Protein AF-A0A8T5M6X6-F1 (afdb_monomer_lite)

pLDDT: mean 86.54, std 6.58, range [62.78, 93.81]

Foldseek 3Di:
DKKKFFAQADPVLVVVLVVLLVVQPFPDWDQDPQFIKTKGQNDPPSQKIKMWTAGPPDDVRGRIMIDIPPPPDDCVDPRVVVSVLSVCVSRVGPWMAIPVRHTDDPVVSD

Sequence (110 aa):
MSYYCLNNFKEENLSKIEELASGLKVETAREDERGNSWTCHPYPDEEKTIFISYNRFEIHGYPVLVQTFPAEIDHTDPIFRPILKRLIKICEPTNICDGACKEYNLNLFK

Secondary structure (DSSP, 8-state):
-EEEEE----GGGHHHHHHHHHHT-EEEEEEETTEEEEEE--SSSTT-EEEEEEEEEEETTEEEEEEEESTT--TTSTTHHHHHHHHHHHH--S-EEETT--EE-GGGG-

Structure (mmCIF, N/CA/C/O backbone):
data_AF-A0A8T5M6X6-F1
#
_entry.id   AF-A0A8T5M6X6-F1
#
loop_
_atom_site.group_PDB
_atom_site.id
_atom_site.type_symbol
_atom_site.label_atom_id
_atom_site.label_alt_id
_atom_site.label_comp_id
_atom_site.label_asym_id
_atom_site.label_entity_id
_atom_site.label_seq_id
_atom_site.pdbx_PDB_ins_code
_atom_site.Cartn_x
_atom_site.Cartn_y
_atom_site.Cartn_z
_atom_site.occupancy
_atom_site.B_iso_or_equiv
_atom_site.auth_seq_id
_atom_site.auth_comp_id
_atom_site.auth_asym_id
_atom_site.auth_atom_id
_atom_site.pdbx_PDB_model_num
ATOM 1 N N . MET A 1 1 ? 7.718 7.948 -10.748 1.00 62.78 1 MET A N 1
ATOM 2 C CA . MET A 1 1 ? 7.312 7.037 -9.667 1.00 62.78 1 MET A CA 1
ATOM 3 C C . MET A 1 1 ? 5.821 7.237 -9.492 1.00 62.78 1 MET A C 1
ATOM 5 O O . MET A 1 1 ? 5.431 8.395 -9.378 1.00 62.78 1 MET A O 1
ATOM 9 N N . SER A 1 2 ? 5.001 6.186 -9.567 1.00 80.69 2 SER A N 1
ATOM 10 C CA . SER A 1 2 ? 3.597 6.322 -9.166 1.00 80.69 2 SER A CA 1
ATOM 11 C C . SER A 1 2 ? 3.530 6.161 -7.655 1.00 80.69 2 SER A C 1
ATOM 13 O O . SER A 1 2 ? 4.289 5.398 -7.062 1.00 80.69 2 SER A O 1
ATOM 15 N N . TYR A 1 3 ? 2.690 6.958 -7.019 1.00 86.81 3 TYR A N 1
ATOM 16 C CA . TYR A 1 3 ? 2.629 7.095 -5.572 1.00 86.81 3 TYR A CA 1
ATOM 17 C C . TYR A 1 3 ? 1.163 7.246 -5.190 1.00 86.81 3 TYR A C 1
ATOM 19 O O . TYR A 1 3 ? 0.471 8.003 -5.863 1.00 86.81 3 TYR A O 1
ATOM 27 N N . TYR A 1 4 ? 0.711 6.569 -4.134 1.00 91.25 4 TYR A N 1
ATOM 28 C CA . TYR A 1 4 ? -0.629 6.715 -3.572 1.00 91.25 4 TYR A CA 1
ATOM 29 C C . TYR A 1 4 ? -0.543 6.974 -2.068 1.00 91.25 4 TYR A C 1
ATOM 31 O O . TYR A 1 4 ? 0.135 6.260 -1.329 1.00 91.25 4 TYR A O 1
ATOM 39 N N . CYS A 1 5 ? -1.259 8.002 -1.641 1.00 91.50 5 CYS A N 1
ATOM 40 C CA . CYS A 1 5 ? -1.392 8.479 -0.274 1.00 91.50 5 CYS A CA 1
ATOM 41 C C . CYS A 1 5 ? -2.689 7.938 0.332 1.00 91.50 5 CYS A C 1
ATOM 43 O O . CYS A 1 5 ? -3.750 8.133 -0.258 1.00 91.50 5 CYS A O 1
ATOM 45 N N . LEU A 1 6 ? -2.636 7.310 1.506 1.00 91.75 6 LEU A N 1
ATOM 46 C CA . LEU A 1 6 ? -3.811 6.841 2.240 1.00 91.75 6 LEU A CA 1
ATOM 47 C C . LEU A 1 6 ? -3.878 7.530 3.604 1.00 91.75 6 LEU A C 1
ATOM 49 O O . LEU A 1 6 ? -2.934 7.473 4.398 1.00 91.75 6 LEU A O 1
ATOM 53 N N . ASN A 1 7 ? -5.002 8.200 3.862 1.00 87.38 7 ASN A N 1
ATOM 54 C CA . ASN A 1 7 ? -5.264 8.842 5.144 1.00 87.38 7 ASN A CA 1
ATOM 55 C C . ASN A 1 7 ? -5.969 7.887 6.124 1.00 87.38 7 ASN A C 1
ATOM 57 O O . ASN A 1 7 ? -6.292 6.753 5.773 1.00 87.38 7 ASN A O 1
ATOM 61 N N . ASN A 1 8 ? -6.204 8.354 7.355 1.00 86.56 8 ASN A N 1
ATOM 62 C CA . ASN A 1 8 ? -7.018 7.668 8.372 1.00 86.56 8 ASN A CA 1
ATOM 63 C C . ASN A 1 8 ? -6.454 6.332 8.907 1.00 86.56 8 ASN A C 1
ATOM 65 O O . ASN A 1 8 ? -7.164 5.558 9.549 1.00 86.56 8 ASN A O 1
ATOM 69 N N . PHE A 1 9 ? -5.168 6.056 8.687 1.00 88.94 9 PHE A N 1
ATOM 70 C CA . PHE A 1 9 ? -4.539 4.861 9.238 1.00 88.94 9 PHE A CA 1
ATOM 71 C C . PHE A 1 9 ? -4.400 4.943 10.765 1.00 88.94 9 PHE A C 1
ATOM 73 O O . PHE A 1 9 ? -3.969 5.956 11.313 1.00 88.94 9 PHE A O 1
ATOM 80 N N . LYS A 1 10 ? -4.707 3.834 11.441 1.00 88.62 10 LYS A N 1
ATOM 81 C CA . LYS A 1 10 ? -4.543 3.662 12.888 1.00 88.62 10 LYS A CA 1
ATOM 82 C C . LYS A 1 10 ? -3.378 2.722 13.164 1.00 88.62 10 LYS A C 1
ATOM 84 O O . LYS A 1 10 ? -3.315 1.652 12.566 1.00 88.62 10 LYS A O 1
ATOM 89 N N . GLU A 1 11 ? -2.512 3.076 14.109 1.00 86.88 11 GLU A N 1
ATOM 90 C CA . GLU A 1 11 ? -1.305 2.297 14.435 1.00 86.88 11 GLU A CA 1
ATOM 91 C C . GLU A 1 11 ? -1.616 0.847 14.861 1.00 86.88 11 GLU A C 1
ATOM 93 O O . GLU A 1 11 ? -0.854 -0.064 14.559 1.00 86.88 11 GLU A O 1
ATOM 98 N N . GLU A 1 12 ? -2.794 0.582 15.437 1.00 90.31 12 GLU A N 1
ATOM 99 C CA . GLU A 1 12 ? -3.273 -0.780 15.746 1.00 90.31 12 GLU A CA 1
ATOM 100 C C . GLU A 1 12 ? -3.382 -1.710 14.518 1.00 90.31 12 GLU A C 1
ATOM 102 O O . GLU A 1 12 ? -3.411 -2.932 14.659 1.00 90.31 12 GLU A O 1
ATOM 107 N N . ASN A 1 13 ? -3.428 -1.150 13.305 1.00 91.81 13 ASN A N 1
ATOM 108 C CA . ASN A 1 13 ? -3.489 -1.892 12.048 1.00 91.81 13 ASN A CA 1
ATOM 109 C C . ASN A 1 13 ? -2.105 -2.164 11.427 1.00 91.81 13 ASN A C 1
ATOM 111 O O . ASN A 1 13 ? -2.038 -2.747 10.343 1.00 91.81 13 ASN A O 1
ATOM 115 N N . LEU A 1 14 ? -1.009 -1.771 12.082 1.00 90.56 14 LEU A N 1
ATOM 116 C CA . LEU A 1 14 ? 0.359 -1.908 11.566 1.00 90.56 14 LEU A CA 1
ATOM 117 C C . LEU A 1 14 ? 0.747 -3.354 11.257 1.00 90.56 14 LEU A C 1
ATOM 119 O O . LEU A 1 14 ? 1.253 -3.632 10.170 1.00 90.56 14 LEU A O 1
ATOM 123 N N . SER A 1 15 ? 0.389 -4.285 12.138 1.00 91.25 15 SER A N 1
ATOM 124 C CA . SER A 1 15 ? 0.625 -5.720 11.937 1.00 91.25 15 SER A CA 1
ATOM 125 C C . SER A 1 15 ? -0.028 -6.266 10.660 1.00 91.25 15 SER A C 1
ATOM 127 O O . SER A 1 15 ? 0.497 -7.185 10.038 1.00 91.25 15 SER A O 1
ATOM 129 N N . LYS A 1 16 ? -1.141 -5.671 10.204 1.00 93.75 16 LYS A N 1
ATOM 130 C CA . LYS A 1 16 ? -1.806 -6.056 8.945 1.00 93.75 16 LYS A CA 1
ATOM 131 C C . LYS A 1 16 ? -1.029 -5.584 7.715 1.00 93.75 16 LYS A C 1
ATOM 133 O O . LYS A 1 16 ? -1.072 -6.245 6.678 1.00 93.75 16 LYS A O 1
ATOM 138 N N . ILE A 1 17 ? -0.337 -4.443 7.803 1.00 90.25 17 ILE A N 1
ATOM 139 C CA . ILE A 1 17 ? 0.565 -3.979 6.737 1.00 90.25 17 ILE A CA 1
ATOM 140 C C . ILE A 1 17 ? 1.795 -4.884 6.674 1.00 90.25 17 ILE A C 1
ATOM 142 O O . ILE A 1 17 ? 2.190 -5.287 5.583 1.00 90.25 17 ILE A O 1
ATOM 146 N N . GLU A 1 18 ? 2.354 -5.259 7.823 1.00 88.50 18 GLU A N 1
ATOM 147 C CA . GLU A 1 18 ? 3.479 -6.196 7.905 1.00 88.50 18 GLU A CA 1
ATOM 148 C C . GLU A 1 18 ? 3.126 -7.573 7.339 1.00 88.50 18 GLU A C 1
ATOM 150 O O . GLU A 1 18 ? 3.911 -8.151 6.587 1.00 88.50 18 GLU A O 1
ATOM 155 N N . GLU A 1 19 ? 1.930 -8.086 7.638 1.00 91.12 19 GLU A N 1
ATOM 156 C CA . GLU A 1 19 ? 1.422 -9.335 7.066 1.00 91.12 19 GLU A CA 1
ATOM 157 C C . GLU A 1 19 ? 1.277 -9.228 5.540 1.00 91.12 19 GLU A C 1
ATOM 159 O O . GLU A 1 19 ? 1.729 -10.108 4.801 1.00 91.12 19 GLU A O 1
ATOM 164 N N . LEU A 1 20 ? 0.695 -8.123 5.053 1.00 91.31 20 LEU A N 1
ATOM 165 C CA . LEU A 1 20 ? 0.573 -7.853 3.622 1.00 91.31 20 LEU A CA 1
ATOM 166 C C . LEU A 1 20 ? 1.944 -7.826 2.944 1.00 91.31 20 LEU A C 1
ATOM 168 O O . LEU A 1 20 ? 2.127 -8.507 1.937 1.00 91.31 20 LEU A O 1
ATOM 172 N N . ALA A 1 21 ? 2.887 -7.061 3.490 1.00 86.94 21 ALA A N 1
ATOM 173 C CA . ALA A 1 21 ? 4.232 -6.928 2.956 1.00 86.94 21 ALA A CA 1
ATOM 174 C C . ALA A 1 21 ? 4.950 -8.287 2.961 1.00 86.94 21 ALA A C 1
ATOM 176 O O . ALA A 1 21 ? 5.527 -8.688 1.952 1.00 86.94 21 ALA A O 1
ATOM 177 N N . SER A 1 22 ? 4.848 -9.050 4.053 1.00 84.25 22 SER A N 1
ATOM 178 C CA . SER A 1 22 ? 5.439 -10.392 4.175 1.00 84.25 22 SER A CA 1
ATOM 179 C C . SER A 1 22 ? 4.932 -11.345 3.089 1.00 84.25 22 SER A C 1
ATOM 181 O O . SER A 1 22 ? 5.718 -12.081 2.490 1.00 84.25 22 SER A O 1
ATOM 183 N N . GLY A 1 23 ? 3.639 -11.275 2.755 1.00 83.94 23 GLY A N 1
ATOM 184 C CA . GLY A 1 23 ? 3.051 -12.016 1.635 1.00 83.94 23 GLY A CA 1
ATOM 185 C C . GLY A 1 23 ? 3.582 -11.612 0.252 1.00 83.94 23 GLY A C 1
ATOM 186 O O . GLY A 1 23 ? 3.459 -12.387 -0.695 1.00 83.94 23 GLY A O 1
ATOM 187 N N . LEU A 1 24 ? 4.190 -10.430 0.130 1.00 83.81 24 LEU A N 1
ATOM 188 C CA . LEU A 1 24 ? 4.819 -9.911 -1.088 1.00 83.81 24 LEU A CA 1
ATOM 189 C C . LEU A 1 24 ? 6.327 -10.188 -1.157 1.00 83.81 24 LEU A C 1
ATOM 191 O O . LEU A 1 24 ? 6.977 -9.681 -2.068 1.00 83.81 24 LEU A O 1
ATOM 195 N N . LYS A 1 25 ? 6.866 -11.000 -0.233 1.00 80.00 25 LYS A N 1
ATOM 196 C CA . LYS A 1 25 ? 8.303 -11.278 -0.086 1.00 80.00 25 LYS A CA 1
ATOM 197 C C . LYS A 1 25 ? 9.107 -9.993 0.137 1.00 80.00 25 LYS A C 1
ATOM 199 O O . LYS A 1 25 ? 9.874 -9.571 -0.723 1.00 80.00 25 LYS A O 1
ATOM 204 N N . VAL A 1 26 ? 8.918 -9.365 1.297 1.00 81.25 26 VAL A N 1
ATOM 205 C CA . VAL A 1 26 ? 9.732 -8.206 1.700 1.00 81.25 26 VAL A CA 1
ATOM 206 C C . VAL A 1 26 ? 11.216 -8.550 1.630 1.00 81.25 26 VAL A C 1
ATOM 208 O O . VAL A 1 26 ? 11.656 -9.511 2.258 1.00 81.25 26 VAL A O 1
ATOM 211 N N . GLU A 1 27 ? 11.989 -7.723 0.934 1.00 77.62 27 GLU A N 1
ATOM 212 C CA . GLU A 1 27 ? 13.452 -7.833 0.911 1.00 77.62 27 GLU A CA 1
ATOM 213 C C . GLU A 1 27 ? 14.110 -6.928 1.948 1.00 77.62 27 GLU A C 1
ATOM 215 O O . GLU A 1 27 ? 15.159 -7.245 2.502 1.00 77.62 27 GLU A O 1
ATOM 220 N N . THR A 1 28 ? 13.503 -5.774 2.223 1.00 77.00 28 THR A N 1
ATOM 221 C CA . THR A 1 28 ? 14.010 -4.815 3.203 1.00 77.00 28 THR A CA 1
ATOM 222 C C . THR A 1 28 ? 12.854 -4.229 3.998 1.00 77.00 28 THR A C 1
ATOM 224 O O . THR A 1 28 ? 11.981 -3.572 3.434 1.00 77.00 28 THR A O 1
ATOM 227 N N . ALA A 1 29 ? 12.878 -4.446 5.312 1.00 81.62 29 ALA A N 1
ATOM 228 C CA . ALA A 1 29 ? 12.075 -3.710 6.277 1.00 81.62 29 ALA A CA 1
ATOM 229 C C . ALA A 1 29 ? 12.994 -2.744 7.035 1.00 81.62 29 ALA A C 1
ATOM 231 O O . ALA A 1 29 ? 14.076 -3.135 7.479 1.00 81.62 29 ALA A O 1
ATOM 232 N N . ARG A 1 30 ? 12.588 -1.482 7.161 1.00 86.12 30 ARG A N 1
ATOM 233 C CA . ARG A 1 30 ? 13.266 -0.484 7.996 1.00 86.12 30 ARG A CA 1
ATOM 234 C C . ARG A 1 30 ? 12.263 0.108 8.965 1.00 86.12 30 ARG A C 1
ATOM 236 O O . ARG A 1 30 ? 11.206 0.557 8.536 1.00 86.12 30 ARG A O 1
ATOM 243 N N . GLU A 1 31 ? 12.636 0.118 10.234 1.00 86.94 31 GLU A N 1
ATOM 244 C CA . GLU A 1 31 ? 11.932 0.813 11.303 1.00 86.94 31 GLU A CA 1
ATOM 245 C C . GLU A 1 31 ? 12.843 1.918 11.832 1.00 86.94 31 GLU A C 1
ATOM 247 O O . GLU A 1 31 ? 14.033 1.697 12.080 1.00 86.94 31 GLU A O 1
ATOM 252 N N . ASP A 1 32 ? 12.285 3.111 11.987 1.00 84.88 32 ASP A N 1
ATOM 253 C CA . ASP A 1 32 ? 12.929 4.225 12.661 1.00 84.88 32 ASP A CA 1
ATOM 254 C C . ASP A 1 32 ? 11.923 5.000 13.529 1.00 84.88 32 ASP A C 1
ATOM 256 O O . ASP A 1 32 ? 10.754 4.635 13.682 1.00 84.88 32 ASP A O 1
ATOM 260 N N . GLU A 1 33 ? 12.384 6.083 14.154 1.00 82.12 33 GLU A N 1
ATOM 261 C CA . GLU A 1 33 ? 11.541 6.923 15.009 1.00 82.12 33 GLU A CA 1
ATOM 262 C C . GLU A 1 33 ? 10.327 7.516 14.267 1.00 82.12 33 GLU A C 1
ATOM 264 O O . GLU A 1 33 ? 9.305 7.809 14.891 1.00 82.12 33 GLU A O 1
ATOM 269 N N . ARG A 1 34 ? 10.416 7.666 12.939 1.00 83.69 34 ARG A N 1
ATOM 270 C CA . ARG A 1 34 ? 9.396 8.275 12.081 1.00 83.69 34 ARG A CA 1
ATOM 271 C C . ARG A 1 34 ? 8.407 7.263 11.531 1.00 83.69 34 ARG A C 1
ATOM 273 O O . ARG A 1 34 ? 7.308 7.681 11.173 1.00 83.69 34 ARG A O 1
ATOM 280 N N . GLY A 1 35 ? 8.736 5.975 11.510 1.00 88.50 35 GLY A N 1
ATOM 281 C CA . GLY A 1 35 ? 7.805 4.910 11.158 1.00 88.50 35 GLY A CA 1
ATOM 282 C C . GLY A 1 35 ? 8.478 3.709 10.505 1.00 88.50 35 GLY A C 1
ATOM 283 O O . GLY A 1 35 ? 9.633 3.403 10.782 1.00 88.50 35 GLY A O 1
ATOM 284 N N . ASN A 1 36 ? 7.729 3.026 9.640 1.00 90.69 36 ASN A N 1
ATOM 285 C CA . ASN A 1 36 ? 8.120 1.755 9.042 1.00 90.69 36 ASN A CA 1
ATOM 286 C C . ASN A 1 36 ? 8.051 1.813 7.522 1.00 90.69 36 ASN A C 1
ATOM 288 O O . ASN A 1 36 ? 7.150 2.423 6.952 1.00 90.69 36 ASN A O 1
ATOM 292 N N . SER A 1 37 ? 8.988 1.158 6.847 1.00 91.62 37 SER A N 1
ATOM 293 C CA . SER A 1 37 ? 8.982 1.014 5.393 1.00 91.62 37 SER A CA 1
ATOM 294 C C . SER A 1 37 ? 9.345 -0.403 4.977 1.00 91.62 37 SER A C 1
ATOM 296 O O . SER A 1 37 ? 10.280 -0.992 5.517 1.00 91.62 37 SER A O 1
ATOM 298 N N . TRP A 1 38 ? 8.629 -0.919 3.982 1.00 93.12 38 TRP A N 1
ATOM 299 C CA . TRP A 1 38 ? 8.813 -2.247 3.410 1.00 93.12 38 TRP A CA 1
ATOM 300 C C . TRP A 1 38 ? 8.997 -2.147 1.899 1.00 93.12 38 TRP A C 1
ATOM 302 O O . TRP A 1 38 ? 8.176 -1.543 1.208 1.00 93.12 38 TRP A O 1
ATOM 312 N N . THR A 1 39 ? 10.046 -2.786 1.391 1.00 91.56 39 THR A N 1
ATOM 313 C CA .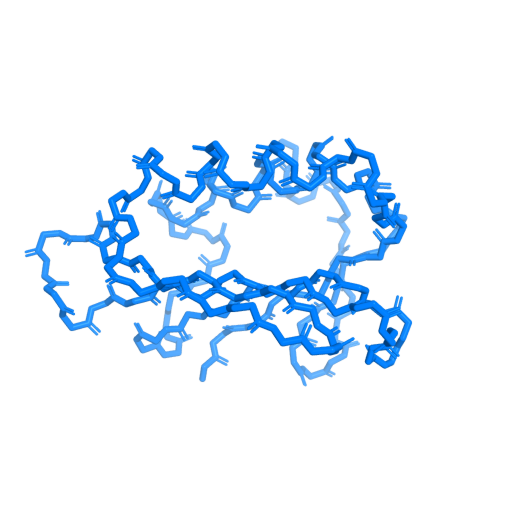 THR A 1 39 ? 10.335 -2.909 -0.042 1.00 91.56 39 THR A CA 1
ATOM 314 C C . THR A 1 39 ? 10.030 -4.326 -0.512 1.00 91.56 39 THR A C 1
ATOM 316 O O . THR A 1 39 ? 10.512 -5.288 0.090 1.00 91.56 39 THR A O 1
ATOM 319 N N . CYS A 1 40 ? 9.243 -4.455 -1.580 1.00 88.81 40 CYS A N 1
ATOM 320 C CA . CYS A 1 40 ? 8.814 -5.736 -2.142 1.00 88.81 40 CYS A CA 1
ATOM 321 C C . CYS A 1 40 ? 9.024 -5.772 -3.663 1.00 88.81 40 CYS A C 1
ATOM 323 O O . CYS A 1 40 ? 8.746 -4.783 -4.346 1.00 88.81 40 CYS A O 1
ATOM 325 N N . HIS A 1 41 ? 9.398 -6.936 -4.196 1.00 88.12 41 HIS A N 1
ATOM 326 C CA . HIS A 1 41 ? 9.553 -7.197 -5.634 1.00 88.12 41 HIS A CA 1
ATOM 327 C C . HIS A 1 41 ? 8.545 -8.277 -6.063 1.00 88.12 41 HIS A C 1
ATOM 329 O O . HIS A 1 41 ? 8.898 -9.440 -6.246 1.00 88.12 41 HIS A O 1
ATOM 335 N N . PRO A 1 42 ? 7.242 -7.950 -6.162 1.00 85.38 42 PRO A N 1
ATOM 336 C CA . PRO A 1 42 ? 6.212 -8.959 -6.423 1.00 85.38 42 PRO A CA 1
ATOM 337 C C . PRO A 1 42 ? 6.151 -9.400 -7.893 1.00 85.38 42 PRO A C 1
ATOM 339 O O . PRO A 1 42 ? 5.341 -10.260 -8.243 1.00 85.38 42 PRO A O 1
ATOM 342 N N . TYR A 1 43 ? 6.958 -8.793 -8.760 1.00 86.06 43 TYR A N 1
ATOM 343 C CA . TYR A 1 43 ? 7.033 -9.117 -10.176 1.00 86.06 43 TYR A CA 1
ATOM 344 C C . TYR A 1 43 ? 8.134 -10.159 -10.409 1.00 86.06 43 TYR A C 1
ATOM 346 O O . TYR A 1 43 ? 9.138 -10.150 -9.705 1.00 86.06 43 TYR A O 1
ATOM 354 N N . PRO A 1 44 ? 7.989 -11.040 -11.415 1.00 81.12 44 PRO A N 1
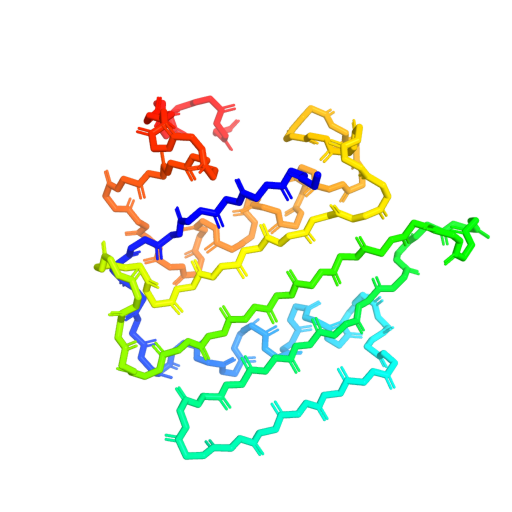ATOM 355 C CA . PRO A 1 44 ? 9.070 -11.941 -11.825 1.00 81.12 44 PRO A CA 1
ATOM 356 C C . PRO A 1 44 ? 10.315 -11.208 -12.345 1.00 81.12 44 PRO A C 1
ATOM 358 O O . PRO A 1 44 ? 11.396 -11.781 -12.370 1.00 81.12 44 PRO A O 1
ATOM 361 N N . ASP A 1 45 ? 10.125 -9.970 -12.803 1.00 72.81 45 ASP A N 1
ATOM 362 C CA . ASP A 1 45 ? 11.166 -9.049 -13.237 1.00 72.81 45 ASP A CA 1
ATOM 363 C C . ASP A 1 45 ? 11.545 -8.150 -12.051 1.00 72.81 45 ASP A C 1
ATOM 365 O O . ASP A 1 45 ? 10.755 -7.296 -11.633 1.00 72.81 45 ASP A O 1
ATOM 369 N N . GLU A 1 46 ? 12.719 -8.398 -11.465 1.00 68.81 46 GLU A N 1
ATOM 370 C CA . GLU A 1 46 ? 13.186 -7.770 -10.219 1.00 68.81 46 GLU A CA 1
ATOM 371 C C . GLU A 1 46 ? 13.383 -6.248 -10.342 1.00 68.81 46 GLU A C 1
ATOM 373 O O . GLU A 1 46 ? 13.482 -5.560 -9.324 1.00 68.81 46 GLU A O 1
ATOM 378 N N . GLU A 1 47 ? 13.351 -5.694 -11.561 1.00 81.69 47 GLU A N 1
ATOM 379 C CA . GLU A 1 47 ? 13.392 -4.247 -11.803 1.00 81.69 47 GLU A CA 1
ATOM 380 C C . GLU A 1 47 ? 12.139 -3.510 -11.297 1.00 81.69 47 GLU A C 1
ATOM 382 O O . GLU A 1 47 ? 12.161 -2.286 -11.127 1.00 81.69 47 GLU A O 1
ATOM 387 N N . LYS A 1 48 ? 11.040 -4.237 -11.044 1.00 87.62 48 LYS A N 1
ATOM 388 C CA . LYS A 1 48 ? 9.772 -3.667 -10.581 1.00 87.62 48 LYS A CA 1
ATOM 389 C C . LYS A 1 48 ? 9.596 -3.819 -9.074 1.00 87.62 48 LYS A C 1
ATOM 391 O O . LYS A 1 48 ? 9.446 -4.919 -8.542 1.00 87.62 48 LYS A O 1
ATOM 396 N N . THR A 1 49 ? 9.504 -2.685 -8.393 1.00 88.94 49 THR A N 1
ATOM 397 C CA . THR A 1 49 ? 9.482 -2.594 -6.934 1.00 88.94 49 THR A CA 1
ATOM 398 C C . THR A 1 49 ? 8.248 -1.852 -6.436 1.00 88.94 49 THR A C 1
ATOM 400 O O . THR A 1 49 ? 7.812 -0.859 -7.024 1.00 88.94 49 THR A O 1
ATOM 403 N N . ILE A 1 50 ? 7.710 -2.315 -5.309 1.00 91.44 50 ILE A N 1
ATOM 404 C CA . ILE A 1 50 ? 6.703 -1.612 -4.517 1.00 91.44 50 ILE A CA 1
ATOM 405 C C . ILE A 1 50 ? 7.302 -1.265 -3.159 1.00 91.44 50 ILE A C 1
ATOM 407 O O . ILE A 1 50 ? 7.812 -2.139 -2.459 1.00 91.44 50 ILE A O 1
ATOM 411 N N . PHE A 1 51 ? 7.167 -0.006 -2.763 1.00 92.50 51 PHE A N 1
ATOM 412 C CA . PHE A 1 51 ? 7.476 0.456 -1.417 1.00 92.50 51 PHE A CA 1
ATOM 413 C C . PHE A 1 51 ? 6.173 0.752 -0.691 1.00 92.50 51 PHE A C 1
ATOM 415 O O . PHE A 1 51 ? 5.315 1.452 -1.224 1.00 92.50 51 PHE A O 1
ATOM 422 N N . ILE A 1 52 ? 6.020 0.228 0.518 1.00 93.44 52 ILE A N 1
ATOM 423 C CA . ILE A 1 52 ? 4.925 0.564 1.426 1.00 93.44 52 ILE A CA 1
ATOM 424 C C . ILE A 1 52 ? 5.566 1.259 2.620 1.00 93.44 52 ILE A C 1
ATOM 426 O O . ILE A 1 52 ? 6.487 0.711 3.215 1.00 93.44 52 ILE A O 1
ATOM 430 N N . SER A 1 53 ? 5.097 2.446 2.978 1.00 91.56 53 SER A N 1
ATOM 431 C CA . SER A 1 53 ? 5.624 3.216 4.102 1.00 91.56 53 SER A CA 1
ATOM 432 C C . SER A 1 53 ? 4.491 3.655 5.012 1.00 91.56 53 SER A C 1
ATOM 434 O O . SER A 1 53 ? 3.497 4.201 4.544 1.00 91.56 53 SER A O 1
ATOM 436 N N . TYR A 1 54 ? 4.659 3.450 6.310 1.00 91.44 54 TYR A N 1
ATOM 437 C CA . TYR A 1 54 ? 3.865 4.065 7.360 1.00 91.44 54 TYR A CA 1
ATOM 438 C C . TYR A 1 54 ? 4.718 5.119 8.071 1.00 91.44 54 TYR A C 1
ATOM 440 O O . TYR A 1 54 ? 5.797 4.805 8.561 1.00 91.44 54 TYR A O 1
ATOM 448 N N . ASN A 1 55 ? 4.233 6.354 8.148 1.00 88.62 55 ASN A N 1
ATOM 449 C CA . ASN A 1 55 ? 4.853 7.463 8.859 1.00 88.62 55 ASN A CA 1
ATOM 450 C C . ASN A 1 55 ? 3.977 7.849 10.057 1.00 88.62 55 ASN A C 1
ATOM 452 O O . ASN A 1 55 ? 2.812 8.210 9.886 1.00 88.62 55 ASN A O 1
ATOM 456 N N . ARG A 1 56 ? 4.555 7.821 11.262 1.00 83.00 56 ARG A N 1
ATOM 457 C CA . ARG A 1 56 ? 3.927 8.281 12.512 1.00 83.00 56 ARG A CA 1
ATOM 458 C C . ARG A 1 56 ? 3.691 9.791 12.504 1.00 83.00 56 ARG A C 1
ATOM 460 O O . ARG A 1 56 ? 2.680 10.269 13.008 1.00 83.00 56 ARG A O 1
ATOM 467 N N . PHE A 1 57 ? 4.620 10.541 11.914 1.00 78.31 57 PHE A N 1
ATOM 468 C CA . PHE A 1 57 ? 4.484 11.978 11.689 1.00 78.31 57 PHE A CA 1
ATOM 469 C C . PHE A 1 57 ? 3.919 12.173 10.284 1.00 78.31 57 PHE A C 1
ATOM 471 O O . PHE A 1 57 ? 4.673 12.178 9.314 1.00 78.31 57 PHE A O 1
ATOM 478 N N . GLU A 1 58 ? 2.591 12.232 10.175 1.00 70.38 58 GLU A N 1
ATOM 479 C CA . GLU A 1 58 ? 1.869 12.308 8.901 1.00 70.38 58 GLU A CA 1
ATOM 480 C C . GLU A 1 58 ? 2.531 13.291 7.922 1.00 70.38 58 GLU A C 1
ATOM 482 O O . GLU A 1 58 ? 2.609 14.497 8.172 1.00 70.38 58 GLU A O 1
ATOM 487 N N . ILE A 1 59 ? 2.980 12.793 6.770 1.00 66.25 59 ILE A N 1
ATOM 488 C CA . ILE A 1 59 ? 3.473 13.654 5.697 1.00 66.25 59 ILE A CA 1
ATOM 489 C C . ILE A 1 59 ? 2.243 14.109 4.909 1.00 66.25 59 ILE A C 1
ATOM 491 O O . ILE A 1 59 ? 1.539 13.298 4.312 1.00 66.25 59 ILE A O 1
ATOM 495 N N . HIS A 1 60 ? 1.945 15.409 4.953 1.00 66.06 60 HIS A N 1
ATOM 496 C CA . HIS A 1 60 ? 0.776 16.009 4.292 1.00 66.06 60 HIS A CA 1
ATOM 497 C C . HIS A 1 60 ? -0.595 15.432 4.717 1.00 66.06 60 HIS A C 1
ATOM 499 O O . HIS A 1 60 ? -1.548 15.521 3.949 1.00 66.06 60 HIS A O 1
ATOM 505 N N . GLY A 1 61 ? -0.718 14.863 5.924 1.00 73.81 61 GLY A N 1
ATOM 506 C CA . GLY A 1 61 ? -1.968 14.247 6.409 1.00 73.81 61 GLY A CA 1
ATOM 507 C C . GLY A 1 61 ? -2.186 12.798 5.953 1.00 73.81 61 GLY A C 1
ATOM 508 O O . GLY A 1 61 ? -3.291 12.265 6.075 1.00 73.81 61 GLY A O 1
ATOM 509 N N . TYR A 1 62 ? -1.147 12.159 5.405 1.00 82.75 62 TYR A N 1
ATOM 510 C CA . TYR A 1 62 ? -1.197 10.790 4.900 1.00 82.75 62 TYR A CA 1
ATOM 511 C C . TYR A 1 62 ? -0.161 9.919 5.620 1.00 82.75 62 TYR A C 1
ATOM 513 O O . TYR A 1 62 ? 1.021 9.929 5.266 1.00 82.75 62 TYR A O 1
ATOM 521 N N . PRO A 1 63 ? -0.574 9.169 6.653 1.00 87.44 63 PRO A N 1
ATOM 522 C CA . PRO A 1 63 ? 0.303 8.249 7.362 1.00 87.44 63 PRO A CA 1
ATOM 523 C C . PRO A 1 63 ? 0.799 7.095 6.491 1.00 87.44 63 PRO A C 1
ATOM 525 O O . PRO A 1 63 ? 1.908 6.633 6.719 1.00 87.44 63 PRO A O 1
ATOM 528 N N . VAL A 1 64 ? 0.033 6.615 5.503 1.00 91.44 64 VAL A N 1
ATOM 529 C CA . VAL A 1 64 ? 0.443 5.467 4.676 1.00 91.44 64 VAL A CA 1
ATOM 530 C C . VAL A 1 64 ? 0.674 5.883 3.233 1.00 91.44 64 VAL A C 1
ATOM 532 O O . VAL A 1 64 ? -0.179 6.505 2.603 1.00 91.44 64 VAL A O 1
ATOM 535 N N . LEU A 1 65 ? 1.831 5.502 2.704 1.00 91.81 65 LEU A N 1
ATOM 536 C CA . LEU A 1 65 ? 2.284 5.803 1.355 1.00 91.81 65 LEU A CA 1
ATOM 537 C C . LEU A 1 65 ? 2.603 4.491 0.646 1.00 91.81 65 LEU A C 1
ATOM 539 O O . LEU A 1 65 ? 3.258 3.622 1.218 1.00 91.81 65 LEU A O 1
ATOM 543 N N . VAL A 1 66 ? 2.175 4.346 -0.603 1.00 92.50 66 VAL A N 1
ATOM 544 C CA . VAL A 1 66 ? 2.594 3.229 -1.452 1.00 92.50 66 VAL A CA 1
ATOM 545 C C . VAL A 1 66 ? 3.150 3.746 -2.770 1.00 92.50 66 VAL A C 1
ATOM 547 O O . VAL A 1 66 ? 2.493 4.501 -3.481 1.00 92.50 66 VAL A O 1
ATOM 550 N N . GLN A 1 67 ? 4.383 3.359 -3.078 1.00 91.56 67 GLN A N 1
ATOM 551 C CA . GLN A 1 67 ? 5.161 3.839 -4.217 1.00 91.56 67 GLN A CA 1
ATOM 552 C C . GLN A 1 67 ? 5.545 2.693 -5.134 1.00 91.56 67 GLN A C 1
ATOM 554 O O . GLN A 1 67 ? 5.780 1.579 -4.672 1.00 91.56 67 GLN A O 1
ATOM 559 N N . THR A 1 68 ? 5.664 2.984 -6.424 1.00 91.25 68 THR A N 1
ATOM 560 C CA . THR A 1 68 ? 6.092 2.018 -7.432 1.00 91.25 68 THR A CA 1
ATOM 561 C C . THR A 1 68 ? 7.252 2.547 -8.270 1.00 91.2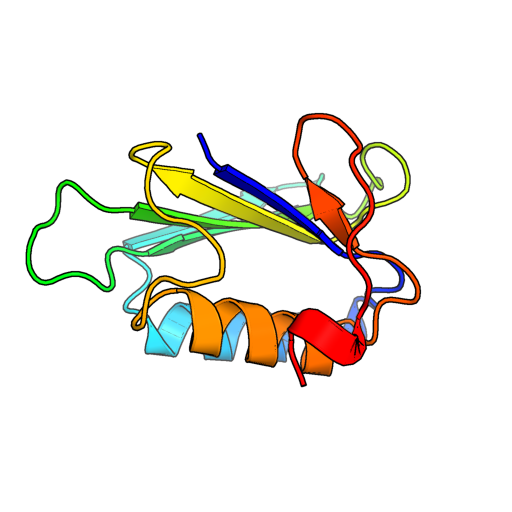5 68 THR A C 1
ATOM 563 O O . THR A 1 68 ? 7.286 3.711 -8.694 1.00 91.25 68 THR A O 1
ATOM 566 N N . PHE A 1 69 ? 8.211 1.664 -8.527 1.00 88.00 69 PHE A N 1
ATOM 567 C CA . PHE A 1 69 ? 9.310 1.882 -9.457 1.00 88.00 69 PHE A CA 1
ATOM 568 C C . PHE A 1 69 ? 9.342 0.717 -10.454 1.00 88.00 69 PHE A C 1
ATOM 570 O O . PHE A 1 69 ? 9.269 -0.422 -10.005 1.00 88.00 69 PHE A O 1
ATOM 577 N N . PRO A 1 70 ? 9.427 0.955 -11.774 1.00 86.44 70 PRO A N 1
ATOM 578 C CA . PRO A 1 70 ? 9.357 2.243 -12.462 1.00 86.44 70 PRO A CA 1
ATOM 579 C C . PRO A 1 70 ? 7.975 2.918 -12.345 1.00 86.44 70 PRO A C 1
ATOM 581 O O . PRO A 1 70 ? 6.996 2.342 -11.880 1.00 86.44 70 PRO A O 1
ATOM 584 N N . ALA A 1 71 ? 7.900 4.185 -12.767 1.00 79.25 71 ALA A N 1
ATOM 585 C CA . ALA A 1 71 ? 6.721 5.050 -12.621 1.00 79.25 71 ALA A CA 1
ATOM 586 C C . ALA A 1 71 ? 5.439 4.545 -13.300 1.00 79.25 71 ALA A C 1
ATOM 588 O O . ALA A 1 71 ? 4.354 5.016 -12.974 1.00 79.25 71 ALA A O 1
ATOM 589 N N . GLU A 1 72 ? 5.587 3.651 -14.268 1.00 82.75 72 GLU A N 1
ATOM 590 C CA . GLU A 1 72 ? 4.529 3.132 -15.136 1.00 82.75 72 GLU A CA 1
ATOM 591 C C . GLU A 1 72 ? 3.586 2.136 -14.449 1.00 82.75 72 GLU A C 1
ATOM 593 O O . GLU A 1 72 ? 2.525 1.839 -14.987 1.00 82.75 72 GLU A O 1
ATOM 598 N N . ILE A 1 73 ? 3.934 1.638 -13.259 1.00 85.88 73 ILE A N 1
ATOM 599 C CA . ILE A 1 73 ? 3.058 0.748 -12.493 1.00 85.88 73 ILE A CA 1
ATOM 600 C C . ILE A 1 73 ? 2.002 1.597 -11.779 1.00 85.88 73 ILE A C 1
ATOM 602 O O . ILE A 1 73 ? 2.291 2.224 -10.754 1.00 85.88 73 ILE A O 1
ATOM 606 N N . ASP A 1 74 ? 0.780 1.606 -12.304 1.00 88.31 74 ASP A N 1
ATOM 607 C CA . ASP A 1 74 ? -0.360 2.324 -11.731 1.00 88.31 74 ASP A CA 1
ATOM 608 C C . ASP A 1 74 ? -1.425 1.383 -11.130 1.00 88.31 74 ASP A C 1
ATOM 610 O O . ASP A 1 74 ? -1.304 0.161 -11.140 1.00 88.31 74 ASP A O 1
ATOM 614 N N . HIS A 1 75 ? -2.502 1.950 -10.582 1.00 87.62 75 HIS A N 1
ATOM 615 C CA . HIS A 1 75 ? -3.599 1.221 -9.935 1.00 87.62 75 HIS A CA 1
ATOM 616 C C . HIS A 1 75 ? -4.433 0.315 -10.861 1.00 87.62 75 HIS A C 1
ATOM 618 O O . HIS A 1 75 ? -5.368 -0.354 -10.394 1.00 87.62 75 HIS A O 1
ATOM 624 N N . THR A 1 76 ? -4.172 0.324 -12.165 1.00 89.81 76 THR A N 1
ATOM 625 C CA . THR A 1 76 ? -4.775 -0.600 -13.129 1.00 89.81 76 THR A CA 1
ATOM 626 C C . THR A 1 76 ? -3.929 -1.855 -13.329 1.00 89.81 76 THR A C 1
ATOM 628 O O . THR A 1 76 ? -4.470 -2.861 -13.789 1.00 89.81 76 THR A O 1
ATOM 631 N N . ASP A 1 77 ? -2.660 -1.843 -12.905 1.00 91.06 77 ASP A N 1
ATOM 632 C CA . ASP A 1 77 ? -1.772 -3.000 -12.986 1.00 91.06 77 ASP A CA 1
ATOM 633 C C . ASP A 1 77 ? -2.336 -4.197 -12.183 1.00 91.06 77 ASP A C 1
ATOM 635 O O . ASP A 1 77 ? -2.774 -4.038 -11.035 1.00 91.06 77 ASP A O 1
ATOM 639 N N . PRO A 1 78 ? -2.359 -5.413 -12.764 1.00 90.62 78 PRO A N 1
ATOM 640 C CA . PRO A 1 78 ? -3.007 -6.579 -12.165 1.00 90.62 78 PRO A CA 1
ATOM 641 C C . PRO A 1 78 ? -2.321 -7.108 -10.897 1.00 90.62 78 PRO A C 1
ATOM 643 O O . PRO A 1 78 ? -2.985 -7.764 -10.093 1.00 90.62 78 PRO A O 1
ATOM 646 N N . ILE A 1 79 ? -1.029 -6.836 -10.699 1.00 90.31 79 ILE A N 1
ATOM 647 C CA . ILE A 1 79 ? -0.269 -7.223 -9.503 1.00 90.31 79 ILE A CA 1
ATOM 648 C C . ILE A 1 79 ? -0.384 -6.128 -8.438 1.00 90.31 79 ILE A C 1
ATOM 650 O O . ILE A 1 79 ? -0.605 -6.427 -7.262 1.00 90.31 79 ILE A O 1
ATOM 654 N N . PHE A 1 80 ? -0.306 -4.858 -8.837 1.00 90.88 80 PHE A N 1
ATOM 655 C CA . PHE A 1 80 ? -0.385 -3.727 -7.914 1.00 90.88 80 PHE A CA 1
ATOM 656 C C . PHE A 1 80 ? -1.800 -3.473 -7.377 1.00 90.88 80 PHE A C 1
ATOM 658 O O . PHE A 1 80 ? -1.987 -3.218 -6.183 1.00 90.88 80 PHE A O 1
ATOM 665 N N . ARG A 1 81 ? -2.827 -3.568 -8.230 1.00 91.44 81 ARG A N 1
ATOM 666 C CA . ARG A 1 81 ? -4.220 -3.255 -7.869 1.00 91.44 81 ARG A CA 1
ATOM 667 C C . ARG A 1 81 ? -4.713 -4.036 -6.642 1.00 91.44 81 ARG A C 1
ATOM 669 O O . ARG A 1 81 ? -5.304 -3.409 -5.760 1.00 91.44 81 ARG A O 1
ATOM 676 N N . PRO A 1 82 ? -4.489 -5.359 -6.509 1.00 92.06 82 PRO A N 1
ATOM 677 C CA . PRO A 1 82 ? -4.857 -6.101 -5.302 1.00 92.06 82 PRO A CA 1
ATOM 678 C C . PRO A 1 82 ? -4.169 -5.600 -4.026 1.00 92.06 82 PRO A C 1
ATOM 680 O O . PRO A 1 82 ? -4.800 -5.584 -2.968 1.00 92.06 82 PRO A O 1
ATOM 683 N N . ILE A 1 83 ? -2.905 -5.179 -4.117 1.00 92.62 83 ILE A N 1
ATOM 684 C CA . ILE A 1 83 ? -2.123 -4.661 -2.984 1.00 92.62 83 ILE A CA 1
ATOM 685 C C . ILE A 1 83 ? -2.730 -3.344 -2.517 1.00 92.62 83 ILE A C 1
ATOM 687 O O . ILE A 1 83 ? -3.082 -3.206 -1.344 1.00 92.62 83 ILE A O 1
ATOM 691 N N . LEU A 1 84 ? -2.965 -2.424 -3.456 1.00 92.69 84 LEU A N 1
ATOM 692 C CA . LEU A 1 84 ? -3.616 -1.153 -3.167 1.00 92.69 84 LEU A CA 1
ATOM 693 C C . LEU A 1 84 ? -5.017 -1.366 -2.569 1.00 92.69 84 LEU A C 1
ATOM 695 O O . LEU A 1 84 ? -5.338 -0.770 -1.545 1.00 92.69 84 LEU A O 1
ATOM 699 N N . LYS A 1 85 ? -5.829 -2.288 -3.112 1.00 93.00 85 LYS A N 1
ATOM 700 C CA . LYS A 1 85 ? -7.146 -2.634 -2.537 1.00 93.00 85 LYS A CA 1
ATOM 701 C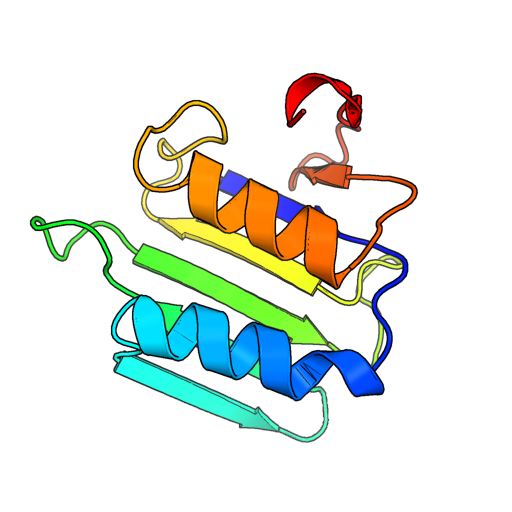 C . LYS A 1 85 ? -7.055 -3.126 -1.089 1.00 93.00 85 LYS A C 1
ATOM 703 O O . LYS A 1 85 ? -7.931 -2.808 -0.285 1.00 93.00 85 LYS A O 1
ATOM 708 N N . ARG A 1 86 ? -6.039 -3.922 -0.744 1.00 93.81 86 ARG A N 1
ATOM 709 C CA . ARG A 1 86 ? -5.832 -4.390 0.636 1.00 93.81 86 ARG A CA 1
ATOM 710 C C . ARG A 1 86 ? -5.427 -3.244 1.557 1.00 93.81 86 ARG A C 1
ATOM 712 O O . ARG A 1 86 ? -6.021 -3.120 2.621 1.00 93.81 86 ARG A O 1
ATOM 719 N N . LEU A 1 87 ? -4.512 -2.376 1.126 1.00 93.75 87 LEU A N 1
ATOM 720 C CA . LEU A 1 87 ? -4.131 -1.180 1.885 1.00 93.75 87 LEU A CA 1
ATOM 721 C C . LEU A 1 87 ? -5.335 -0.269 2.149 1.00 93.75 87 LEU A C 1
ATOM 723 O O . LEU A 1 87 ? -5.516 0.176 3.276 1.00 93.75 87 LEU A O 1
ATOM 727 N N . ILE A 1 88 ? -6.215 -0.077 1.163 1.00 93.38 88 ILE A N 1
ATOM 728 C CA . ILE A 1 88 ? -7.461 0.690 1.326 1.00 93.38 88 ILE A CA 1
ATOM 729 C C . ILE A 1 88 ? -8.370 0.063 2.386 1.00 93.38 88 ILE A C 1
ATOM 731 O O . ILE A 1 88 ? -8.938 0.777 3.205 1.00 93.38 88 ILE A O 1
ATOM 735 N N . LYS A 1 89 ? -8.497 -1.267 2.416 1.00 93.69 89 LYS A N 1
ATOM 736 C CA . LYS A 1 89 ? -9.280 -1.955 3.456 1.00 93.69 89 LYS A CA 1
ATOM 737 C C . LYS A 1 89 ? -8.653 -1.846 4.846 1.00 93.69 89 LYS A C 1
ATOM 739 O O . LYS A 1 89 ? -9.383 -1.831 5.825 1.00 93.69 89 LYS A O 1
ATOM 744 N N . ILE A 1 90 ? -7.325 -1.816 4.933 1.00 93.62 90 ILE A N 1
ATOM 745 C CA . ILE A 1 90 ? -6.598 -1.699 6.204 1.00 93.62 90 ILE A CA 1
ATOM 746 C C . ILE A 1 90 ? -6.689 -0.271 6.752 1.00 93.62 90 ILE A C 1
ATOM 748 O O . ILE A 1 90 ? -6.894 -0.086 7.949 1.00 93.62 90 ILE A O 1
ATOM 752 N N . CYS A 1 91 ? -6.510 0.727 5.886 1.00 92.12 91 CYS A N 1
ATOM 753 C CA . CYS A 1 91 ? -6.462 2.133 6.285 1.00 92.12 91 CYS A CA 1
ATOM 754 C C . CYS A 1 91 ? -7.854 2.760 6.406 1.00 92.12 91 CYS A C 1
ATOM 756 O O . CYS A 1 91 ? -7.988 3.772 7.079 1.00 92.12 91 CYS A O 1
ATOM 758 N N . GLU A 1 92 ? -8.865 2.194 5.734 1.00 92.00 92 GLU A N 1
ATOM 759 C CA . GLU A 1 92 ? -10.202 2.786 5.598 1.00 92.00 92 GLU A CA 1
ATOM 760 C C . GLU A 1 92 ? -10.128 4.297 5.286 1.00 92.00 92 GLU A C 1
ATOM 762 O O . GLU A 1 92 ? -10.692 5.120 6.020 1.00 92.00 92 GLU A O 1
ATOM 767 N N . PRO A 1 93 ? -9.378 4.690 4.234 1.00 92.56 93 PRO A N 1
ATOM 768 C CA . PRO A 1 93 ? -9.118 6.090 3.960 1.00 92.56 93 PRO A CA 1
ATOM 769 C C . PRO A 1 93 ? -10.413 6.793 3.560 1.00 92.56 93 PRO A C 1
ATOM 771 O O . PRO A 1 93 ? -11.256 6.234 2.855 1.00 92.56 93 PRO A O 1
ATOM 774 N N . THR A 1 94 ? -10.551 8.051 3.963 1.00 89.38 94 THR A N 1
ATOM 775 C CA . THR A 1 94 ? -11.601 8.940 3.451 1.00 89.38 94 THR A CA 1
ATOM 776 C C . THR A 1 94 ? -11.190 9.601 2.138 1.00 89.38 94 THR A C 1
ATOM 778 O O . THR A 1 94 ? -12.060 10.015 1.375 1.00 89.38 94 THR A O 1
ATOM 781 N N . ASN A 1 95 ? -9.885 9.659 1.851 1.00 88.25 95 ASN A N 1
ATOM 782 C CA . ASN A 1 95 ? -9.326 10.200 0.619 1.00 88.25 95 ASN A CA 1
ATOM 783 C C . ASN A 1 95 ? -8.083 9.418 0.177 1.00 88.25 95 ASN A C 1
ATOM 785 O O . ASN A 1 95 ? -7.301 8.955 1.008 1.00 88.25 95 ASN A O 1
ATOM 789 N N . ILE A 1 96 ? -7.881 9.317 -1.136 1.00 90.38 96 ILE A N 1
ATOM 790 C CA . ILE A 1 96 ? -6.644 8.806 -1.733 1.00 90.38 96 ILE A CA 1
ATOM 791 C C . ILE A 1 96 ? -6.194 9.811 -2.776 1.00 90.38 96 ILE A C 1
ATOM 793 O O . ILE A 1 96 ? -6.978 10.167 -3.652 1.00 90.38 96 ILE A O 1
ATOM 797 N N . CYS A 1 97 ? -4.933 10.223 -2.730 1.00 88.94 97 CYS A N 1
ATOM 798 C CA . CYS A 1 97 ? -4.346 11.056 -3.772 1.00 88.94 97 CYS A CA 1
ATOM 799 C C . CYS A 1 97 ? -3.050 10.454 -4.312 1.00 88.94 97 CYS A C 1
ATOM 801 O O . CYS A 1 97 ? -2.454 9.584 -3.674 1.00 88.94 97 CYS A O 1
ATOM 803 N N . ASP A 1 98 ? -2.629 10.890 -5.498 1.00 88.00 98 ASP A N 1
ATOM 804 C CA . ASP A 1 98 ? -1.295 10.576 -6.007 1.00 88.00 98 ASP A CA 1
ATOM 805 C C . ASP A 1 98 ? -0.248 11.634 -5.631 1.00 88.00 98 ASP A C 1
ATOM 807 O O . ASP A 1 98 ? -0.535 12.620 -4.952 1.00 88.00 98 ASP A O 1
ATOM 811 N N . GLY A 1 99 ? 0.993 11.433 -6.086 1.00 76.94 99 GLY A N 1
ATOM 812 C CA . GLY A 1 99 ? 2.103 12.358 -5.844 1.00 76.94 99 GLY A CA 1
ATOM 813 C C . GLY A 1 99 ? 1.921 13.754 -6.461 1.00 76.94 99 GLY A C 1
ATOM 814 O O . GLY A 1 99 ? 2.674 14.659 -6.115 1.00 76.94 99 GLY A O 1
ATOM 815 N N . ALA A 1 100 ? 0.935 13.950 -7.345 1.00 82.38 100 ALA A N 1
ATOM 816 C CA . ALA A 1 100 ? 0.537 15.258 -7.868 1.00 82.38 100 ALA A CA 1
ATOM 817 C C . ALA A 1 100 ? -0.639 15.871 -7.079 1.00 82.38 100 ALA A C 1
ATOM 819 O O . ALA A 1 100 ? -1.242 16.846 -7.529 1.00 82.38 100 ALA A O 1
ATOM 820 N N . CYS A 1 101 ? -0.979 15.298 -5.918 1.00 80.06 101 CYS A N 1
ATOM 821 C CA . CYS A 1 101 ? -2.138 15.648 -5.097 1.00 80.06 101 CYS A CA 1
ATOM 822 C C . CYS A 1 101 ? -3.479 15.504 -5.834 1.00 80.06 101 CYS A C 1
ATOM 824 O O . CYS A 1 101 ? -4.476 16.104 -5.430 1.00 80.06 101 CYS A O 1
ATOM 826 N N . LYS A 1 102 ? -3.535 14.706 -6.906 1.00 87.19 102 LYS A N 1
ATOM 827 C CA . LYS A 1 102 ? -4.791 14.423 -7.595 1.00 87.19 102 LYS A CA 1
ATOM 828 C C . LYS A 1 102 ? -5.579 13.407 -6.782 1.00 87.19 102 LYS A C 1
ATOM 830 O O . LYS A 1 102 ? -5.115 12.289 -6.574 1.00 87.19 102 LYS A O 1
ATOM 835 N N . GLU A 1 103 ? -6.770 13.793 -6.343 1.00 89.06 103 GLU A N 1
ATOM 836 C CA . GLU A 1 103 ? -7.664 12.915 -5.590 1.00 89.06 103 GLU A CA 1
ATOM 837 C C . GLU A 1 103 ? -8.322 11.863 -6.489 1.00 89.06 103 GLU A C 1
ATOM 839 O O . GLU A 1 103 ? -8.722 12.130 -7.628 1.00 89.06 103 GLU A O 1
ATOM 844 N N . TYR A 1 104 ? -8.465 10.656 -5.952 1.00 87.94 104 TYR A N 1
ATOM 845 C CA . TYR A 1 104 ? -9.130 9.532 -6.590 1.00 87.94 104 TYR A CA 1
ATOM 846 C C . TYR A 1 104 ? -10.432 9.217 -5.866 1.00 87.94 104 TYR A C 1
ATOM 848 O O . TYR A 1 104 ? -10.489 9.091 -4.644 1.00 87.94 104 TYR A O 1
ATOM 856 N N . ASN A 1 105 ? -11.489 8.991 -6.644 1.00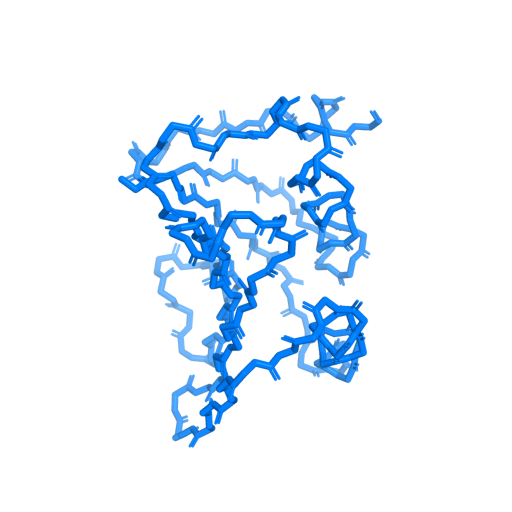 87.31 105 ASN A N 1
ATOM 857 C CA . ASN A 1 105 ? -12.734 8.467 -6.105 1.00 87.31 105 ASN A CA 1
ATOM 858 C C . ASN A 1 105 ? -12.496 7.053 -5.551 1.00 87.31 105 ASN A C 1
ATOM 860 O O . ASN A 1 105 ? -12.118 6.160 -6.305 1.00 87.31 105 ASN A O 1
ATOM 864 N N . LEU A 1 106 ? -12.776 6.816 -4.265 1.00 84.44 106 LEU A N 1
ATOM 865 C CA . LEU A 1 106 ? -12.614 5.499 -3.631 1.00 84.44 106 LEU A CA 1
ATOM 866 C C . LEU A 1 106 ? -13.359 4.369 -4.367 1.00 84.44 106 LEU A C 1
ATOM 868 O O . LEU A 1 106 ? -12.921 3.220 -4.345 1.00 84.44 106 LEU A O 1
ATOM 872 N N . ASN A 1 107 ? -14.463 4.679 -5.060 1.00 84.25 107 ASN A N 1
ATOM 873 C CA . ASN A 1 107 ? -15.206 3.703 -5.865 1.00 84.25 107 ASN A CA 1
ATOM 874 C C . ASN A 1 107 ? -14.394 3.147 -7.046 1.00 84.25 107 ASN A C 1
ATOM 876 O O . ASN A 1 107 ? -14.690 2.051 -7.508 1.00 84.25 107 ASN A O 1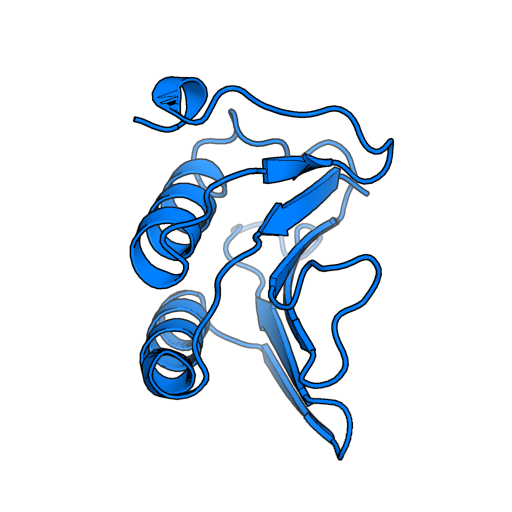
ATOM 880 N N . LEU A 1 108 ? -13.355 3.852 -7.501 1.00 84.56 108 LEU A N 1
ATOM 881 C CA . LEU A 1 108 ? -12.433 3.395 -8.546 1.00 84.56 108 LEU A CA 1
ATOM 882 C C . LEU A 1 108 ? -11.691 2.103 -8.149 1.00 84.56 108 LEU A C 1
ATOM 884 O O . LEU A 1 108 ? -11.282 1.311 -9.006 1.00 84.56 108 LEU A O 1
ATOM 888 N N . PHE A 1 109 ? -11.536 1.887 -6.839 1.00 81.12 109 PHE A N 1
ATOM 889 C CA . PHE A 1 109 ? -10.828 0.752 -6.255 1.00 81.12 109 PHE A CA 1
ATOM 890 C C . PHE A 1 109 ? -11.766 -0.310 -5.664 1.00 81.12 109 PHE A C 1
ATOM 892 O O . PHE A 1 109 ? -11.274 -1.300 -5.119 1.00 81.12 109 PHE A O 1
ATOM 899 N N . LYS A 1 110 ? -13.093 -0.145 -5.759 1.00 68.62 110 LYS A N 1
ATOM 900 C CA . LYS A 1 110 ? -14.046 -1.176 -5.316 1.00 68.62 110 LYS A CA 1
ATOM 901 C C . LYS A 1 110 ? -13.997 -2.409 -6.219 1.00 68.62 110 LYS A C 1
ATOM 903 O O . LYS A 1 110 ? -13.589 -2.310 -7.400 1.00 68.62 110 LYS A O 1
#

Radius of gyration: 12.78 Å; chains: 1; bounding box: 29×28×31 Å